Protein AF-A0A1J3G0F0-F1 (afdb_monomer_lite)

pLDDT: mean 80.65, std 17.68, range [39.56, 98.25]

Secondary structure (DSSP, 8-state):
---EEE-TTS--EEE---TTSPPP-TT--EEE--SSEEEE---TTTTTT-HHHHSSHHHHHTS--S---S-S-----EEEEEETTEEEEEETTHHHH--EEE-TTSEE-SPPPGGGGG-TT--EE-

InterPro domains:
  IPR001611 Leucine-rich repeat [PF00560] (27-45)
  IPR001611 Leucine-rich repeat [PF00560] (99-117)
  IPR032675 Leucine-rich repeat domain superfamily [G3DSA:3.80.10.10] (1-126)

Structure (mmCIF, N/CA/C/O backbone):
data_AF-A0A1J3G0F0-F1
#
_entry.id   AF-A0A1J3G0F0-F1
#
loop_
_atom_site.group_PDB
_atom_site.id
_atom_site.type_symbol
_atom_site.label_atom_id
_atom_site.label_alt_id
_atom_site.label_comp_id
_atom_site.label_asym_id
_atom_site.label_entity_id
_atom_site.label_seq_id
_atom_site.pdbx_PDB_ins_code
_atom_site.Cartn_x
_atom_site.Cartn_y
_atom_site.Cartn_z
_atom_site.occupancy
_atom_site.B_iso_or_equiv
_atom_site.auth_seq_id
_atom_site.auth_comp_id
_atom_site.auth_asym_id
_atom_site.auth_atom_id
_atom_site.pdbx_PDB_model_num
ATOM 1 N N . ASN A 1 1 ? 8.074 -8.196 9.860 1.00 73.69 1 ASN A N 1
ATOM 2 C CA . ASN A 1 1 ? 8.694 -6.871 10.121 1.00 73.69 1 ASN A CA 1
ATOM 3 C C . ASN A 1 1 ? 8.748 -5.970 8.873 1.00 73.69 1 ASN A C 1
ATOM 5 O O . ASN A 1 1 ? 9.561 -5.057 8.838 1.00 73.69 1 ASN A O 1
ATOM 9 N N . LEU A 1 2 ? 7.874 -6.164 7.875 1.00 87.25 2 LEU A N 1
ATOM 10 C CA . LEU A 1 2 ? 7.824 -5.323 6.671 1.00 87.25 2 LEU A CA 1
ATOM 11 C C . LEU A 1 2 ? 7.165 -3.968 6.985 1.00 87.25 2 LEU A C 1
ATOM 13 O O . LEU A 1 2 ? 6.128 -3.954 7.644 1.00 87.25 2 LEU A O 1
ATOM 17 N N . GLN A 1 3 ? 7.770 -2.865 6.531 1.00 87.25 3 GLN A N 1
ATOM 18 C CA . GLN A 1 3 ? 7.262 -1.495 6.733 1.00 87.25 3 GLN A CA 1
ATOM 19 C C . GLN A 1 3 ? 6.979 -0.756 5.424 1.00 87.25 3 GLN A C 1
ATOM 21 O O . GLN A 1 3 ? 6.071 0.068 5.360 1.00 87.25 3 GLN A O 1
ATOM 26 N N . ILE A 1 4 ? 7.748 -1.058 4.382 1.00 89.00 4 ILE A N 1
ATOM 27 C CA . ILE A 1 4 ? 7.672 -0.413 3.076 1.00 89.00 4 ILE A CA 1
ATOM 28 C C . ILE A 1 4 ? 7.668 -1.528 2.033 1.00 89.00 4 ILE A C 1
ATOM 30 O O . ILE A 1 4 ? 8.543 -2.395 2.065 1.00 89.00 4 ILE A O 1
ATOM 34 N N . LEU A 1 5 ? 6.696 -1.500 1.128 1.00 92.44 5 LEU A N 1
ATOM 35 C CA . LEU A 1 5 ? 6.630 -2.352 -0.050 1.00 92.44 5 LEU A CA 1
ATOM 36 C C . LEU A 1 5 ? 6.352 -1.476 -1.267 1.00 92.44 5 LEU A C 1
ATOM 38 O O . LEU A 1 5 ? 5.301 -0.846 -1.345 1.00 92.44 5 LEU A O 1
ATOM 42 N N . VAL A 1 6 ? 7.296 -1.454 -2.205 1.00 92.94 6 VAL A N 1
ATOM 43 C CA . VAL A 1 6 ? 7.172 -0.732 -3.473 1.00 92.94 6 VAL A CA 1
ATOM 44 C C . VAL A 1 6 ? 7.452 -1.714 -4.601 1.00 92.94 6 VAL A C 1
ATOM 46 O O . VAL A 1 6 ? 8.571 -2.196 -4.748 1.00 92.94 6 VAL A O 1
ATOM 49 N N . LEU A 1 7 ? 6.412 -2.018 -5.369 1.00 95.62 7 LEU A N 1
ATOM 50 C CA . LEU A 1 7 ? 6.401 -2.917 -6.522 1.00 95.62 7 LEU A CA 1
ATOM 51 C C . LEU A 1 7 ? 5.820 -2.216 -7.761 1.00 95.62 7 LEU A C 1
ATOM 53 O O . LEU A 1 7 ? 5.342 -2.878 -8.686 1.00 95.62 7 LEU A O 1
ATOM 57 N N . ARG A 1 8 ? 5.835 -0.878 -7.786 1.00 94.62 8 ARG A N 1
ATOM 58 C CA . ARG A 1 8 ? 5.320 -0.073 -8.899 1.00 94.62 8 ARG A CA 1
ATOM 59 C C . ARG A 1 8 ? 5.916 -0.520 -10.243 1.00 94.62 8 ARG A C 1
ATOM 61 O O . ARG A 1 8 ? 7.118 -0.762 -10.314 1.00 94.62 8 ARG A O 1
ATOM 68 N N . SER A 1 9 ? 5.098 -0.593 -11.295 1.00 96.06 9 SER A N 1
ATOM 69 C CA . SER A 1 9 ? 5.550 -0.815 -12.684 1.00 96.06 9 SER A CA 1
ATOM 70 C C . SER A 1 9 ? 6.335 -2.116 -12.928 1.00 96.06 9 SER A C 1
ATOM 72 O O . SER A 1 9 ? 7.346 -2.105 -13.626 1.00 96.06 9 SER A O 1
ATOM 74 N N . ASN A 1 10 ? 5.875 -3.248 -12.382 1.00 98.06 10 ASN A N 1
ATOM 75 C CA . ASN A 1 10 ? 6.536 -4.559 -12.530 1.00 98.06 10 ASN A CA 1
ATOM 76 C C . ASN A 1 10 ? 5.779 -5.557 -13.431 1.00 98.06 10 ASN A C 1
ATOM 78 O O . ASN A 1 10 ? 6.131 -6.730 -13.489 1.00 98.06 10 ASN A O 1
ATOM 82 N N . GLU A 1 11 ? 4.725 -5.117 -14.124 1.00 97.56 11 GLU A N 1
ATOM 83 C CA . GLU A 1 11 ? 3.842 -5.968 -14.942 1.00 97.56 11 GLU A CA 1
ATOM 84 C C . GLU A 1 11 ? 3.168 -7.138 -14.197 1.00 97.56 11 GLU A C 1
ATOM 86 O O . GLU A 1 11 ? 2.585 -8.023 -14.834 1.00 97.56 11 GLU A O 1
ATOM 91 N N . PHE A 1 12 ? 3.182 -7.139 -12.861 1.00 97.75 12 PHE A N 1
ATOM 92 C CA . PHE A 1 12 ? 2.552 -8.191 -12.069 1.00 97.75 12 PHE A CA 1
ATOM 93 C C . PHE A 1 12 ? 1.057 -8.266 -12.353 1.00 97.75 12 PHE A C 1
ATOM 95 O O . PHE A 1 12 ? 0.384 -7.248 -12.497 1.00 97.75 12 PHE A O 1
ATOM 102 N N . HIS A 1 13 ? 0.524 -9.478 -12.448 1.00 97.00 13 HIS A N 1
ATOM 103 C CA . HIS A 1 13 ? -0.839 -9.712 -12.903 1.00 97.00 13 HIS A CA 1
ATOM 104 C C . HIS A 1 13 ? -1.522 -10.827 -12.117 1.00 97.00 13 HIS A C 1
ATOM 106 O O . HIS A 1 13 ? -0.886 -11.599 -11.405 1.00 97.00 13 HIS A O 1
ATOM 112 N N . GLY A 1 14 ? -2.833 -10.945 -12.318 1.00 95.75 14 GLY A N 1
ATOM 113 C CA . GLY A 1 14 ? -3.675 -11.904 -11.608 1.00 95.75 14 GLY A CA 1
ATOM 114 C C . GLY A 1 14 ? -4.378 -11.284 -10.397 1.00 95.75 14 GLY A C 1
ATOM 115 O O . GLY A 1 14 ? -4.203 -10.092 -10.124 1.00 95.75 14 GLY A O 1
ATOM 116 N N . PRO A 1 15 ? -5.239 -12.061 -9.722 1.00 92.94 15 PRO A N 1
ATOM 117 C CA . PRO A 1 15 ? -5.922 -11.610 -8.523 1.00 92.94 15 PRO A CA 1
ATOM 118 C C . PRO A 1 15 ? -4.978 -11.548 -7.327 1.00 92.94 15 PRO A C 1
ATOM 120 O O . PRO A 1 15 ? -4.059 -12.357 -7.197 1.00 92.94 15 PRO A O 1
ATOM 123 N N . ILE A 1 16 ? -5.253 -10.615 -6.417 1.00 87.94 16 ILE A N 1
ATOM 124 C CA . ILE A 1 16 ? -4.640 -10.624 -5.093 1.00 87.94 16 ILE A CA 1
ATOM 125 C C . ILE A 1 16 ? -5.529 -11.463 -4.181 1.00 87.94 16 ILE A C 1
ATOM 127 O O . ILE A 1 16 ? -6.624 -11.057 -3.802 1.00 87.94 16 ILE A O 1
ATOM 131 N N . SER A 1 17 ? -5.047 -12.649 -3.836 1.00 74.50 17 SER A N 1
ATOM 132 C CA . SER A 1 17 ? -5.722 -13.567 -2.924 1.00 74.50 17 SER A CA 1
ATOM 133 C C . SER A 1 17 ? -4.772 -13.990 -1.818 1.00 74.50 17 SER A C 1
ATOM 135 O O . SER A 1 17 ? -3.597 -14.240 -2.081 1.00 74.50 17 SER A O 1
ATOM 137 N N . SER A 1 18 ? -5.297 -14.139 -0.606 1.00 64.31 18 SER A N 1
ATOM 138 C CA . SER A 1 18 ? -4.578 -14.783 0.485 1.00 64.31 18 SER A CA 1
ATOM 139 C C . SER A 1 18 ? -5.068 -16.218 0.660 1.00 64.31 18 SER A C 1
ATOM 141 O O . SER A 1 18 ? -6.210 -16.421 1.087 1.00 64.31 18 SER A O 1
ATOM 143 N N . PRO A 1 19 ? -4.258 -17.236 0.339 1.00 51.19 19 PRO A N 1
ATOM 144 C CA . PRO A 1 19 ? -4.601 -18.606 0.678 1.00 51.19 19 PRO A CA 1
ATOM 145 C C . PRO A 1 19 ? -4.541 -18.762 2.208 1.00 51.19 19 PRO A C 1
ATOM 147 O O . PRO A 1 19 ? -3.457 -18.779 2.783 1.00 51.19 19 PRO A O 1
ATOM 150 N N . GLY A 1 20 ? -5.697 -18.868 2.876 1.00 54.31 20 GLY A N 1
ATOM 151 C CA . GLY A 1 20 ? -5.775 -19.227 4.304 1.00 54.31 20 GLY A CA 1
ATOM 152 C C . GLY A 1 20 ? -6.136 -18.117 5.306 1.00 54.31 20 GLY A C 1
ATOM 153 O O . GLY A 1 20 ? -5.990 -18.346 6.503 1.00 54.31 20 GLY A O 1
ATOM 154 N N . GLY A 1 21 ? -6.629 -16.954 4.861 1.00 59.62 21 GLY A N 1
ATOM 155 C CA . GLY A 1 21 ? -7.128 -15.870 5.735 1.00 59.62 21 GLY A CA 1
ATOM 156 C C . GLY A 1 21 ? -6.427 -14.528 5.505 1.00 59.62 21 GLY A C 1
ATOM 157 O O . GLY A 1 21 ? -5.593 -14.425 4.616 1.00 59.62 21 GLY A O 1
ATOM 158 N N . SER A 1 22 ? -6.749 -13.482 6.272 1.00 59.97 22 SER A N 1
ATOM 159 C CA . SER A 1 22 ? -6.179 -12.132 6.082 1.00 59.97 22 SER A CA 1
ATOM 160 C C . SER A 1 22 ? -4.637 -12.135 6.168 1.00 59.97 22 SER A C 1
ATOM 162 O O . SER A 1 22 ? -4.071 -12.514 7.198 1.00 59.97 22 SER A O 1
ATOM 164 N N . VAL A 1 23 ? -3.933 -11.720 5.098 1.00 65.94 23 VAL A N 1
ATOM 165 C CA . VAL A 1 23 ? -2.479 -11.476 5.179 1.00 65.94 23 VAL A CA 1
ATOM 166 C C . VAL A 1 23 ? -2.264 -10.289 6.107 1.00 65.94 23 VAL A C 1
ATOM 168 O O . VAL A 1 23 ? -2.681 -9.170 5.815 1.00 65.94 23 VAL A O 1
ATOM 171 N N . SER A 1 24 ? -1.582 -10.522 7.224 1.00 76.56 24 SER A N 1
ATOM 172 C CA . SER A 1 24 ? -1.322 -9.473 8.202 1.00 76.56 24 SER A CA 1
ATOM 173 C C . SER A 1 24 ? 0.061 -8.863 8.002 1.00 76.56 24 SER A C 1
ATOM 175 O O . SER A 1 24 ? 1.088 -9.522 8.191 1.00 76.56 24 SER A O 1
ATOM 177 N N . PHE A 1 25 ? 0.092 -7.575 7.659 1.00 86.25 25 PHE A N 1
ATOM 178 C CA . PHE A 1 25 ? 1.306 -6.764 7.659 1.00 86.25 25 PHE A CA 1
ATOM 179 C C . PHE A 1 25 ? 1.227 -5.690 8.756 1.00 86.25 25 PHE A C 1
ATOM 181 O O . PHE A 1 25 ? 1.065 -4.505 8.465 1.00 86.25 25 PHE A O 1
ATOM 188 N N . PRO A 1 26 ? 1.393 -6.062 10.038 1.00 87.56 26 PRO A N 1
ATOM 189 C CA . PRO A 1 26 ? 1.074 -5.182 11.162 1.00 87.56 26 PRO A CA 1
ATOM 190 C C . PRO A 1 26 ? 1.962 -3.939 11.265 1.00 87.56 26 PRO A C 1
ATOM 192 O O . PRO A 1 26 ? 1.604 -3.002 11.966 1.00 87.56 26 PRO A O 1
ATOM 195 N N . LYS A 1 27 ? 3.117 -3.918 10.587 1.00 88.06 27 LYS A N 1
ATOM 196 C CA . LYS A 1 27 ? 4.054 -2.784 10.578 1.00 88.06 27 LYS A CA 1
ATOM 197 C C . LYS A 1 27 ? 4.092 -2.023 9.247 1.00 88.06 27 LYS A C 1
ATOM 199 O O . LYS A 1 27 ? 4.902 -1.109 9.126 1.00 88.06 27 LYS A O 1
ATOM 204 N N . LEU A 1 28 ? 3.275 -2.399 8.259 1.00 90.56 28 LEU A N 1
ATOM 205 C CA . LEU A 1 28 ? 3.302 -1.787 6.930 1.00 90.56 28 LEU A CA 1
ATOM 206 C C . LEU A 1 28 ? 2.773 -0.351 6.992 1.00 90.56 28 LEU A C 1
ATOM 208 O O . LEU A 1 28 ? 1.724 -0.093 7.575 1.00 90.56 28 LEU A O 1
ATOM 212 N N . ARG A 1 29 ? 3.535 0.573 6.407 1.00 89.94 29 ARG A N 1
ATOM 213 C CA . ARG A 1 29 ? 3.279 2.020 6.372 1.00 89.94 29 ARG A CA 1
ATOM 214 C C . ARG A 1 29 ? 3.239 2.543 4.938 1.00 89.94 29 ARG A C 1
ATOM 216 O O . ARG A 1 29 ? 2.462 3.432 4.635 1.00 89.94 29 ARG A O 1
ATOM 223 N N . ILE A 1 30 ? 4.037 1.985 4.035 1.00 91.50 30 ILE A N 1
ATOM 224 C CA . ILE A 1 30 ? 4.022 2.378 2.624 1.00 91.50 30 ILE A CA 1
ATOM 225 C C . ILE A 1 30 ? 3.757 1.133 1.797 1.00 91.50 30 ILE A C 1
ATOM 227 O O . ILE A 1 30 ? 4.534 0.179 1.848 1.00 91.50 30 ILE A O 1
ATOM 231 N N . PHE A 1 31 ? 2.658 1.151 1.053 1.00 94.00 31 PHE A N 1
ATOM 232 C CA . PHE A 1 31 ? 2.292 0.106 0.114 1.00 94.00 31 PHE A CA 1
ATOM 233 C C . PHE A 1 31 ? 2.030 0.726 -1.251 1.00 94.00 31 PHE A C 1
ATOM 235 O O . PHE A 1 31 ? 1.067 1.467 -1.422 1.00 94.00 31 PHE A O 1
ATOM 242 N N . ASP A 1 32 ? 2.894 0.425 -2.208 1.00 94.88 32 ASP A N 1
ATOM 243 C CA . ASP A 1 32 ? 2.784 0.900 -3.578 1.00 94.88 32 ASP A CA 1
ATOM 244 C C . ASP A 1 32 ? 2.911 -0.287 -4.530 1.00 94.88 32 ASP A C 1
ATOM 246 O O . ASP A 1 32 ? 3.996 -0.836 -4.729 1.00 94.88 32 ASP A O 1
ATOM 250 N N . ILE A 1 33 ? 1.784 -0.698 -5.101 1.00 96.00 33 ILE A N 1
ATOM 251 C CA . ILE A 1 33 ? 1.707 -1.725 -6.149 1.00 96.00 33 ILE A CA 1
ATOM 252 C C . ILE A 1 33 ? 1.170 -1.134 -7.453 1.00 96.00 33 ILE A C 1
ATOM 254 O O . ILE A 1 33 ? 0.634 -1.856 -8.301 1.00 96.00 33 ILE A O 1
ATOM 258 N N . SER A 1 34 ? 1.267 0.184 -7.598 1.00 96.50 34 SER A N 1
ATOM 259 C CA . SER A 1 34 ? 0.667 0.903 -8.712 1.00 96.50 34 SER A CA 1
ATOM 260 C C . SER A 1 34 ? 1.280 0.525 -10.060 1.00 96.50 34 SER A C 1
ATOM 262 O O . SER A 1 34 ? 2.362 -0.058 -10.141 1.00 96.50 34 SER A O 1
ATOM 264 N N . GLU A 1 35 ? 0.574 0.838 -11.140 1.00 97.00 35 GLU A N 1
ATOM 265 C CA . GLU A 1 35 ? 1.052 0.629 -12.513 1.00 97.00 35 GLU A CA 1
ATOM 266 C C . GLU A 1 35 ? 1.416 -0.834 -12.815 1.00 97.00 35 GLU A C 1
ATOM 268 O O . GLU A 1 35 ? 2.404 -1.146 -13.478 1.00 97.00 35 GLU A O 1
ATOM 273 N N . ASN A 1 36 ? 0.610 -1.759 -12.303 1.00 98.19 36 ASN A N 1
ATOM 274 C CA . ASN A 1 36 ? 0.715 -3.179 -12.601 1.00 98.19 36 ASN A CA 1
ATOM 275 C C . ASN A 1 36 ? -0.510 -3.637 -13.413 1.00 98.19 36 ASN A C 1
ATOM 277 O O . ASN A 1 36 ? -1.214 -2.867 -14.062 1.00 98.19 36 ASN A O 1
ATOM 281 N N . ARG A 1 37 ? -0.731 -4.944 -13.468 1.00 98.25 37 ARG A N 1
ATOM 282 C CA . ARG A 1 37 ? -1.783 -5.607 -14.241 1.00 98.25 37 ARG A CA 1
ATOM 283 C C . ARG A 1 37 ? -2.681 -6.457 -13.338 1.00 98.25 37 ARG A C 1
ATOM 285 O O . ARG A 1 37 ? -3.341 -7.372 -13.850 1.00 98.25 37 ARG A O 1
ATOM 292 N N . PHE A 1 38 ? -2.706 -6.175 -12.030 1.00 97.50 38 PHE A N 1
ATOM 293 C CA . PHE A 1 38 ? -3.544 -6.881 -11.061 1.00 97.50 38 PHE A CA 1
ATOM 294 C C . PHE A 1 38 ? -5.025 -6.719 -11.407 1.00 97.50 38 PHE A C 1
ATOM 296 O O . PHE A 1 38 ? -5.447 -5.680 -11.919 1.00 97.50 38 PHE A O 1
ATOM 303 N N . ILE A 1 39 ? -5.799 -7.775 -11.177 1.00 96.94 39 ILE A N 1
ATOM 304 C CA . ILE A 1 39 ? -7.225 -7.868 -11.523 1.00 96.94 39 ILE A CA 1
ATOM 305 C C . ILE A 1 39 ? -8.037 -8.382 -10.332 1.00 96.94 39 ILE A C 1
ATOM 307 O O . ILE A 1 39 ? -7.481 -8.775 -9.311 1.00 96.94 39 ILE A O 1
ATOM 311 N N . GLY A 1 40 ? -9.358 -8.443 -10.491 1.00 95.06 40 GLY A N 1
ATOM 312 C CA . GLY A 1 40 ? -10.258 -9.040 -9.507 1.00 95.06 40 GLY A CA 1
ATOM 313 C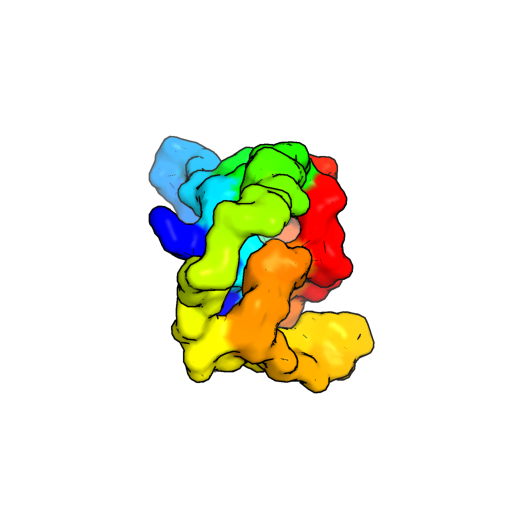 C . GLY A 1 40 ? -10.647 -8.080 -8.389 1.00 95.06 40 GLY A C 1
ATOM 314 O O . GLY A 1 40 ? -10.402 -6.877 -8.469 1.00 95.06 40 GLY A O 1
ATOM 315 N N . VAL A 1 41 ? -11.295 -8.637 -7.370 1.00 93.31 41 VAL A N 1
ATOM 316 C CA . VAL A 1 41 ? -11.832 -7.902 -6.221 1.00 93.31 41 VAL A CA 1
ATOM 317 C C . VAL A 1 41 ? -10.927 -8.154 -5.023 1.00 93.31 41 VAL A C 1
ATOM 319 O O . VAL A 1 41 ? -10.548 -9.298 -4.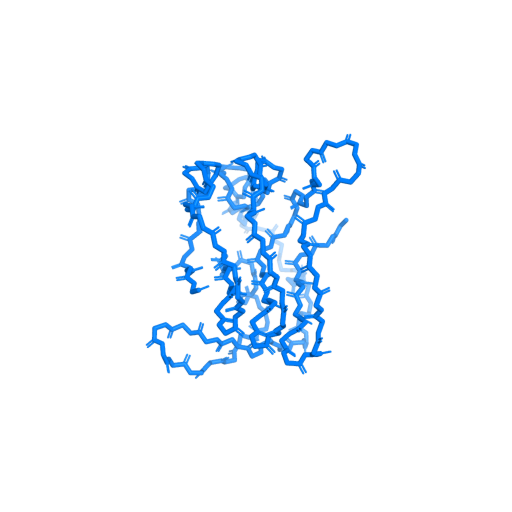764 1.00 93.31 41 VAL A O 1
ATOM 322 N N . LEU A 1 42 ? -10.572 -7.097 -4.296 1.00 90.94 42 LEU A N 1
ATOM 323 C CA . LEU A 1 42 ? -9.874 -7.248 -3.024 1.00 90.94 42 LEU A CA 1
ATOM 324 C C . LEU A 1 42 ? -10.842 -7.831 -1.976 1.00 90.94 42 LEU A C 1
ATOM 326 O O . LEU A 1 42 ? -11.977 -7.364 -1.887 1.00 90.94 42 LEU A O 1
ATOM 330 N N . PRO A 1 43 ? -10.425 -8.818 -1.162 1.00 89.44 43 PRO A N 1
ATOM 331 C CA . PRO A 1 43 ? -11.245 -9.316 -0.058 1.00 89.44 43 PRO A CA 1
ATOM 332 C C . PRO A 1 43 ? -11.706 -8.186 0.873 1.00 89.44 43 PRO A C 1
ATOM 334 O O . PRO A 1 43 ? -10.953 -7.247 1.130 1.00 89.44 43 PRO A O 1
ATOM 337 N N . SER A 1 44 ? -12.920 -8.276 1.424 1.00 90.44 44 SER A N 1
ATOM 338 C CA . SER A 1 44 ? -13.479 -7.222 2.288 1.00 90.44 44 SER A CA 1
ATOM 339 C C . SER A 1 44 ? -12.633 -6.953 3.544 1.00 90.44 44 SER A C 1
ATOM 341 O O . SER A 1 44 ? -12.580 -5.818 4.026 1.00 90.44 44 SER A O 1
ATOM 343 N N . ASP A 1 45 ? -11.907 -7.961 4.028 1.00 88.44 45 ASP A N 1
ATOM 344 C CA . ASP A 1 45 ? -11.024 -7.945 5.199 1.00 88.44 45 ASP A CA 1
ATOM 345 C C . ASP A 1 45 ? -9.531 -7.751 4.861 1.00 88.44 45 ASP A C 1
ATOM 347 O O . ASP A 1 45 ? -8.668 -7.908 5.732 1.00 88.44 45 ASP A O 1
ATOM 351 N N . TYR A 1 46 ? -9.204 -7.393 3.614 1.00 90.00 46 TYR A N 1
ATOM 352 C CA . TYR A 1 46 ? -7.824 -7.315 3.120 1.00 90.00 46 TYR A CA 1
ATOM 353 C C . TYR A 1 46 ? -6.907 -6.413 3.968 1.00 90.00 46 TYR A C 1
ATOM 355 O O . TYR A 1 46 ? -5.733 -6.728 4.171 1.00 90.00 46 TYR A O 1
ATOM 363 N N . PHE A 1 47 ? -7.441 -5.316 4.512 1.00 90.06 47 PHE A N 1
ATOM 364 C CA . PHE A 1 47 ? -6.679 -4.356 5.317 1.00 90.06 47 PHE A CA 1
ATOM 365 C C . PHE A 1 47 ? -6.766 -4.599 6.832 1.00 90.06 47 PHE A C 1
ATOM 367 O O . PHE A 1 47 ? -6.151 -3.869 7.609 1.00 90.06 47 PHE A O 1
ATOM 374 N N . ALA A 1 48 ? -7.485 -5.631 7.288 1.00 88.62 48 ALA A N 1
ATOM 375 C CA . ALA A 1 48 ? -7.740 -5.850 8.715 1.00 88.62 48 ALA A CA 1
ATOM 376 C C . ALA A 1 48 ? -6.454 -6.023 9.551 1.00 88.62 48 ALA A C 1
ATOM 378 O O . ALA A 1 48 ? -6.403 -5.610 10.709 1.00 88.62 48 ALA A O 1
ATOM 379 N N . GLY A 1 49 ? -5.394 -6.590 8.963 1.00 86.94 49 GLY A N 1
ATOM 380 C CA . GLY A 1 49 ? -4.112 -6.830 9.635 1.00 86.94 49 GLY A CA 1
ATOM 381 C C . GLY A 1 49 ? -3.113 -5.663 9.633 1.00 86.94 49 GLY A C 1
ATOM 382 O O . GLY A 1 49 ? -1.972 -5.845 10.056 1.00 86.94 49 GLY A O 1
ATOM 383 N N . TRP A 1 50 ? -3.477 -4.475 9.142 1.00 89.69 50 TRP A N 1
ATOM 384 C CA . TRP A 1 50 ? -2.530 -3.375 8.894 1.00 89.69 50 TRP A CA 1
ATOM 385 C C . TRP A 1 50 ? -2.370 -2.447 10.109 1.00 89.69 50 TRP A C 1
ATOM 387 O O . TRP A 1 50 ? -2.608 -1.243 10.050 1.00 89.69 50 TRP A O 1
ATOM 397 N N . GLY A 1 51 ? -1.937 -3.023 11.234 1.00 88.25 51 GLY A N 1
ATOM 398 C CA . GLY A 1 51 ? -1.926 -2.379 12.557 1.00 88.25 51 GLY A CA 1
ATOM 399 C C . GLY A 1 51 ? -1.286 -0.984 12.629 1.00 88.25 51 GLY A C 1
ATOM 400 O O . GLY A 1 51 ? -1.870 -0.087 13.234 1.00 88.25 51 GLY A O 1
ATOM 401 N N . ALA A 1 52 ? -0.138 -0.764 11.982 1.00 86.81 52 ALA A N 1
ATOM 402 C CA . ALA A 1 52 ? 0.552 0.533 11.958 1.00 86.81 52 ALA A CA 1
ATOM 403 C C . ALA A 1 52 ? -0.247 1.656 11.266 1.00 86.81 52 ALA A C 1
ATOM 405 O O . ALA A 1 52 ? 0.060 2.831 11.461 1.00 86.81 52 ALA A O 1
ATOM 406 N N . MET A 1 53 ? -1.270 1.309 10.479 1.00 89.12 53 MET A N 1
ATOM 407 C CA . MET A 1 53 ? -2.198 2.262 9.870 1.00 89.12 53 MET A CA 1
ATOM 408 C C . MET A 1 53 ? -3.542 2.359 10.617 1.00 89.12 53 MET A C 1
ATOM 410 O O . MET A 1 53 ? -4.302 3.287 10.349 1.00 89.12 53 MET A O 1
ATOM 414 N N . SER A 1 54 ? -3.856 1.435 11.539 1.00 85.88 54 SER A N 1
ATOM 415 C CA . SER A 1 54 ? -5.212 1.281 12.092 1.00 85.88 54 SER A CA 1
ATOM 416 C C . SER A 1 54 ? -5.548 2.125 13.332 1.00 85.88 54 SER A C 1
ATOM 418 O O . SER A 1 54 ? -6.642 2.675 13.361 1.00 85.88 54 SER A O 1
ATOM 420 N N . SER A 1 55 ? -4.698 2.236 14.369 1.00 70.12 55 SER A N 1
ATOM 421 C CA . SER A 1 55 ? -4.758 3.278 15.441 1.00 70.12 55 SER A CA 1
ATOM 422 C C . SER A 1 55 ? -3.893 2.983 16.693 1.00 70.12 55 SER A C 1
ATOM 424 O O . SER A 1 55 ? -3.572 1.841 17.016 1.00 70.12 55 SER A O 1
ATOM 426 N N . PHE A 1 56 ? -3.545 4.082 17.386 1.00 50.44 56 PHE A N 1
ATOM 427 C CA . PHE A 1 56 ? -2.923 4.348 18.709 1.00 50.44 56 PHE A CA 1
ATOM 428 C C . PHE A 1 56 ? -1.634 3.640 19.168 1.00 50.44 56 PHE A C 1
ATOM 430 O O . PHE A 1 56 ? -0.934 4.208 20.005 1.00 50.44 56 PHE A O 1
ATOM 437 N N . LEU A 1 57 ? -1.229 2.478 18.652 1.00 49.38 57 LEU A N 1
ATOM 438 C CA . LEU A 1 57 ? 0.046 1.877 19.106 1.00 49.38 57 LEU A CA 1
ATOM 439 C C . LEU A 1 57 ? 1.276 2.713 18.710 1.00 49.38 57 LEU A C 1
ATOM 441 O O . LEU A 1 57 ? 2.252 2.761 19.453 1.00 49.38 57 LEU A O 1
ATOM 445 N N . ASP A 1 58 ? 1.187 3.464 17.611 1.00 50.94 58 ASP A N 1
ATOM 446 C CA . ASP A 1 58 ? 2.221 4.427 17.217 1.00 50.94 58 ASP A CA 1
ATOM 447 C C . ASP A 1 58 ? 2.263 5.660 18.143 1.00 50.94 58 ASP A C 1
ATOM 449 O O . ASP A 1 58 ? 3.269 6.357 18.154 1.00 50.94 58 ASP A O 1
ATOM 453 N N . ILE A 1 59 ? 1.221 5.960 18.941 1.00 45.88 59 ILE A N 1
ATOM 454 C CA . ILE A 1 59 ? 1.285 7.078 19.905 1.00 45.88 59 ILE A CA 1
ATOM 455 C C . ILE A 1 59 ? 2.169 6.729 21.106 1.00 45.88 59 ILE A C 1
ATOM 457 O O . ILE A 1 59 ? 2.85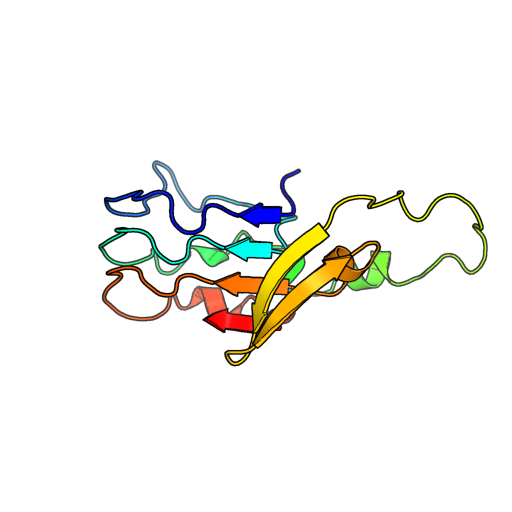2 7.605 21.633 1.00 45.88 59 ILE A O 1
ATOM 461 N N . VAL A 1 60 ? 2.245 5.451 21.480 1.00 44.59 60 VAL A N 1
ATOM 462 C CA . VAL A 1 60 ? 3.205 4.989 22.496 1.00 44.59 60 VAL A CA 1
ATOM 463 C C . VAL A 1 60 ? 4.645 5.098 21.970 1.00 44.59 60 VAL A C 1
ATOM 465 O O . VAL A 1 60 ? 5.537 5.441 22.737 1.00 44.59 60 VAL A O 1
ATOM 468 N N . ASP A 1 61 ? 4.851 4.942 20.658 1.00 48.69 61 ASP A N 1
ATOM 469 C CA . ASP A 1 61 ? 6.135 5.190 19.973 1.00 48.69 61 ASP A CA 1
ATOM 470 C C . ASP A 1 61 ? 6.380 6.694 19.669 1.00 48.69 61 ASP A C 1
ATOM 472 O O . ASP A 1 61 ? 7.493 7.111 19.355 1.00 48.69 61 ASP A O 1
ATOM 476 N N . ARG A 1 62 ? 5.342 7.545 19.785 1.00 46.44 62 ARG A N 1
ATOM 477 C CA . ARG A 1 62 ? 5.403 9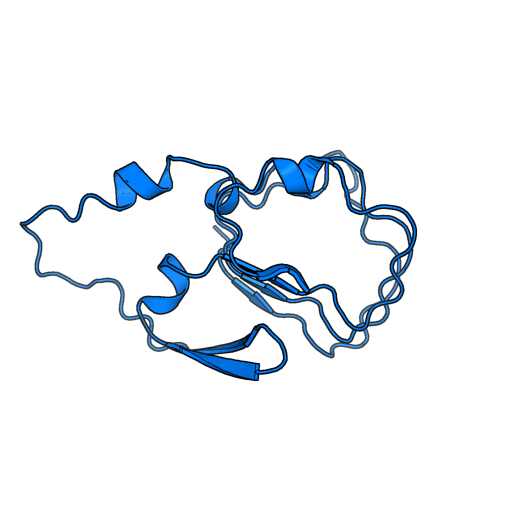.020 19.657 1.00 46.44 62 ARG A CA 1
ATOM 478 C C . ARG A 1 62 ? 5.624 9.745 20.982 1.00 46.44 62 ARG A C 1
ATOM 480 O O . ARG A 1 62 ? 5.617 10.976 20.977 1.00 46.44 62 ARG A O 1
ATOM 487 N N . MET A 1 63 ? 5.826 9.055 22.101 1.00 43.03 63 MET A N 1
ATOM 488 C CA . MET A 1 63 ? 6.585 9.669 23.185 1.00 43.03 63 MET A CA 1
ATOM 489 C C . MET A 1 63 ? 8.054 9.532 22.794 1.00 43.03 63 MET A C 1
ATOM 491 O O . MET A 1 63 ? 8.633 8.480 23.061 1.00 43.03 63 MET A O 1
ATOM 495 N N . PRO A 1 64 ? 8.702 10.554 22.191 1.00 42.62 64 PRO A N 1
ATOM 496 C CA . PRO A 1 64 ? 10.138 10.606 22.321 1.00 42.62 64 PRO A CA 1
ATOM 497 C C . PRO A 1 64 ? 10.355 10.628 23.827 1.00 42.62 64 PRO A C 1
ATOM 499 O O . PRO A 1 64 ? 9.895 11.546 24.520 1.00 42.62 64 PRO A O 1
ATOM 502 N N . SER A 1 65 ? 11.018 9.606 24.359 1.00 40.72 65 SER A N 1
ATOM 503 C CA . SER A 1 65 ? 11.770 9.814 25.578 1.00 40.72 65 SER A CA 1
ATOM 504 C C . SER A 1 65 ? 12.491 11.144 25.359 1.00 40.72 65 SER A C 1
ATOM 506 O O . SER A 1 65 ? 13.284 11.309 24.432 1.00 40.72 65 SER A O 1
ATOM 508 N N . ARG A 1 66 ? 12.170 12.159 26.168 1.00 42.78 66 ARG A N 1
ATOM 509 C CA . ARG A 1 66 ? 12.843 13.474 26.159 1.00 42.78 66 ARG A CA 1
ATOM 510 C C . ARG A 1 66 ? 14.334 13.366 26.541 1.00 42.78 66 ARG A C 1
ATOM 512 O O . ARG A 1 66 ? 14.969 14.352 26.884 1.00 42.78 66 ARG A O 1
ATOM 519 N N . PHE A 1 67 ? 14.865 12.155 26.486 1.00 43.16 67 PHE A N 1
ATOM 520 C CA . PHE A 1 67 ? 16.172 11.668 26.825 1.00 43.16 67 PHE A CA 1
ATOM 521 C C . PHE A 1 67 ? 16.391 10.452 25.934 1.00 43.16 67 PHE A C 1
ATOM 523 O O . PHE A 1 67 ? 16.023 9.349 26.307 1.00 43.16 67 PHE A O 1
ATOM 530 N N . GLU A 1 68 ? 16.894 10.672 24.727 1.00 39.56 68 GLU A N 1
ATOM 531 C CA . GLU A 1 68 ? 17.926 9.828 24.125 1.00 39.56 68 GLU A CA 1
ATOM 532 C C . GLU A 1 68 ? 18.318 10.449 22.788 1.00 39.56 68 GLU A C 1
ATOM 534 O O . GLU A 1 68 ? 17.802 10.145 21.717 1.00 39.56 68 GLU A O 1
ATOM 539 N N . GLY A 1 69 ? 19.283 11.366 22.862 1.00 43.19 69 GLY A N 1
ATOM 540 C CA . GLY A 1 69 ? 20.179 11.567 21.739 1.00 43.19 69 GLY A CA 1
ATOM 541 C C . GLY A 1 69 ? 20.945 10.268 21.530 1.00 43.19 69 GLY A C 1
ATOM 542 O O . GLY A 1 69 ? 21.945 10.046 22.202 1.00 43.19 69 GLY A O 1
ATOM 543 N N . ARG A 1 70 ? 20.433 9.390 20.665 1.00 43.06 70 ARG A N 1
ATOM 544 C CA . ARG A 1 70 ? 21.126 8.229 20.096 1.00 43.06 70 ARG A CA 1
ATOM 545 C C . ARG A 1 70 ? 20.275 7.672 18.958 1.00 43.06 70 ARG A C 1
ATOM 547 O O . ARG A 1 70 ? 19.214 7.118 19.193 1.00 43.06 70 ARG A O 1
ATOM 554 N N . ASP A 1 71 ? 20.762 7.883 17.735 1.00 47.53 71 ASP A N 1
ATOM 555 C CA . ASP A 1 71 ? 20.337 7.223 16.497 1.00 47.53 71 ASP A CA 1
ATOM 556 C C . ASP A 1 71 ? 18.821 6.999 16.357 1.00 47.53 71 ASP A C 1
ATOM 558 O O . ASP A 1 71 ? 18.321 5.878 16.445 1.00 47.53 71 ASP A O 1
ATOM 562 N N . SER A 1 72 ? 18.077 8.056 16.008 1.00 53.34 72 SER A N 1
ATOM 563 C CA . SER A 1 72 ? 16.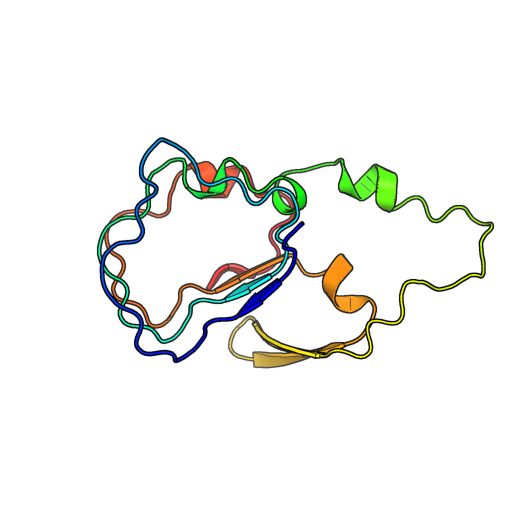876 7.860 15.191 1.00 53.34 72 SER A CA 1
ATOM 564 C C . SER A 1 72 ? 17.349 7.138 13.931 1.00 53.34 72 SER A C 1
ATOM 566 O O . SER A 1 72 ? 17.982 7.779 13.091 1.00 53.34 72 SER A O 1
ATOM 568 N N . GLY A 1 73 ? 17.172 5.811 13.890 1.00 51.56 73 GLY A N 1
ATOM 569 C CA . GLY A 1 73 ? 17.873 4.904 12.983 1.00 51.56 73 GLY A CA 1
ATOM 570 C C . GLY A 1 73 ? 18.099 5.540 11.623 1.00 51.56 73 GLY A C 1
ATOM 571 O O . GLY A 1 73 ? 17.142 6.000 11.006 1.00 51.56 73 GLY A O 1
ATOM 572 N N . ASN A 1 74 ? 19.368 5.643 11.223 1.00 49.97 74 ASN A N 1
ATOM 573 C CA . ASN A 1 74 ? 19.813 6.312 10.005 1.00 49.97 74 ASN A CA 1
ATOM 574 C C . ASN A 1 74 ? 19.096 5.732 8.773 1.00 49.97 74 ASN A C 1
ATOM 576 O O . ASN A 1 74 ? 19.634 4.870 8.077 1.00 49.97 74 ASN A O 1
ATOM 580 N N . TYR A 1 75 ? 17.882 6.203 8.485 1.00 54.28 75 TYR A N 1
ATOM 581 C CA . TYR A 1 75 ? 17.168 5.948 7.246 1.00 54.28 75 TYR A CA 1
ATOM 582 C C . TYR A 1 75 ? 17.894 6.741 6.157 1.00 54.28 75 TYR A C 1
ATOM 584 O O . TYR A 1 75 ? 17.493 7.829 5.763 1.00 54.28 75 TYR A O 1
ATOM 592 N N . ARG A 1 76 ? 19.017 6.193 5.687 1.00 61.50 76 ARG A N 1
ATOM 593 C CA . ARG A 1 76 ? 19.754 6.689 4.515 1.00 61.50 76 ARG A CA 1
ATOM 594 C C . ARG A 1 76 ? 19.037 6.387 3.198 1.00 61.50 76 ARG A C 1
ATOM 596 O O . ARG A 1 76 ? 19.545 6.728 2.138 1.00 61.50 76 ARG A O 1
ATOM 603 N N . ASN A 1 77 ? 17.882 5.737 3.274 1.00 68.31 77 ASN A N 1
ATOM 604 C CA . ASN A 1 77 ? 17.095 5.339 2.125 1.00 68.31 77 ASN A CA 1
ATOM 605 C C . ASN A 1 77 ? 16.065 6.418 1.813 1.00 68.31 77 ASN A C 1
ATOM 607 O O . ASN A 1 77 ? 15.582 7.111 2.712 1.00 68.31 77 ASN A O 1
ATOM 611 N N . SER A 1 78 ? 15.718 6.517 0.540 1.00 81.44 78 SER A N 1
ATOM 612 C CA . SER A 1 78 ? 14.612 7.324 0.065 1.00 81.44 78 SER A CA 1
ATOM 613 C C . SER A 1 78 ? 13.539 6.440 -0.567 1.00 81.44 78 SER A C 1
ATOM 615 O O . SER A 1 78 ? 13.824 5.333 -1.032 1.00 81.44 78 SER A O 1
ATOM 617 N N . VAL A 1 79 ? 12.289 6.901 -0.550 1.00 83.56 79 VAL A N 1
ATOM 618 C CA . VAL A 1 79 ? 11.195 6.270 -1.299 1.00 83.56 79 VAL A CA 1
ATOM 619 C C . VAL A 1 79 ? 10.496 7.340 -2.110 1.00 83.56 79 VAL A C 1
ATOM 621 O O . VAL A 1 79 ? 9.992 8.321 -1.561 1.00 83.56 79 VAL A O 1
ATOM 624 N N . SER A 1 80 ? 10.447 7.135 -3.422 1.00 86.31 80 SER A N 1
ATOM 625 C CA . SER A 1 80 ? 9.622 7.946 -4.306 1.00 86.31 80 SER A CA 1
ATOM 626 C C . SER A 1 80 ? 8.165 7.520 -4.191 1.00 86.31 80 SER A C 1
ATOM 628 O O . SER A 1 80 ? 7.845 6.338 -4.294 1.00 86.31 80 SER A O 1
ATOM 630 N N . MET A 1 81 ? 7.271 8.487 -4.034 1.00 85.12 81 MET A N 1
ATOM 631 C CA . MET A 1 81 ? 5.835 8.245 -3.986 1.00 85.12 81 MET A CA 1
ATOM 632 C C . MET A 1 81 ? 5.066 9.330 -4.738 1.00 85.12 81 MET A C 1
ATOM 634 O O . MET A 1 81 ? 5.595 10.410 -5.009 1.00 85.12 81 MET A O 1
ATOM 638 N N . THR A 1 82 ? 3.802 9.049 -5.042 1.00 81.56 82 THR A N 1
ATOM 639 C CA . THR A 1 82 ? 2.876 10.030 -5.606 1.00 81.56 82 THR A CA 1
ATOM 640 C C . THR A 1 82 ? 1.791 10.330 -4.581 1.00 81.56 82 THR A C 1
ATOM 642 O O . THR A 1 82 ? 1.127 9.422 -4.091 1.00 81.56 82 THR A O 1
ATOM 645 N N . ALA A 1 83 ? 1.581 11.600 -4.251 1.00 78.69 83 ALA A N 1
ATOM 646 C CA . ALA A 1 83 ? 0.444 12.025 -3.441 1.00 78.69 83 ALA A CA 1
ATOM 647 C C . ALA A 1 83 ? -0.240 13.206 -4.116 1.00 78.69 83 ALA A C 1
ATOM 649 O O . ALA A 1 83 ? 0.421 14.173 -4.491 1.00 78.69 83 ALA A O 1
ATOM 650 N N . LYS A 1 84 ? -1.567 13.133 -4.277 1.00 77.12 84 LYS A N 1
ATOM 651 C CA . LYS A 1 84 ? -2.362 14.187 -4.934 1.00 77.12 84 LYS A CA 1
ATOM 652 C C . LYS A 1 84 ? -1.814 14.582 -6.319 1.00 77.12 84 LYS A C 1
ATOM 654 O O . LYS A 1 84 ? -1.757 15.758 -6.658 1.00 77.12 84 LYS A O 1
ATOM 659 N N . GLY A 1 85 ? -1.348 13.599 -7.093 1.00 76.88 85 GLY A N 1
ATOM 660 C CA . GLY A 1 85 ? -0.748 13.813 -8.417 1.00 76.88 85 GLY A CA 1
ATOM 661 C C . GLY A 1 85 ? 0.672 14.397 -8.408 1.00 76.88 85 GLY A C 1
ATOM 662 O O . GLY A 1 85 ? 1.270 14.551 -9.470 1.00 76.88 85 GLY A O 1
ATOM 663 N N . MET A 1 86 ? 1.244 14.691 -7.238 1.00 82.12 86 MET A N 1
ATOM 664 C CA . MET A 1 86 ? 2.616 15.176 -7.111 1.00 82.12 86 MET A CA 1
ATOM 665 C C . MET A 1 86 ? 3.569 14.033 -6.782 1.00 82.12 86 MET A C 1
ATOM 667 O O . MET A 1 86 ? 3.376 13.318 -5.797 1.00 82.12 86 MET A O 1
ATOM 671 N N . LYS A 1 87 ? 4.635 13.906 -7.575 1.00 85.56 87 LYS A N 1
ATOM 672 C CA . LYS A 1 87 ? 5.772 13.046 -7.242 1.00 85.56 87 LYS A CA 1
ATOM 673 C C . LYS A 1 87 ? 6.591 13.706 -6.136 1.00 85.56 87 LYS A C 1
ATOM 675 O O . LYS A 1 87 ? 6.940 14.879 -6.243 1.00 85.56 87 LYS A O 1
ATOM 680 N N . MET A 1 88 ? 6.900 12.951 -5.092 1.00 85.81 88 MET A N 1
ATOM 681 C CA . MET A 1 88 ? 7.737 13.390 -3.979 1.00 85.81 88 MET A CA 1
ATOM 682 C C . MET A 1 88 ? 8.676 12.272 -3.538 1.00 85.81 88 MET A C 1
ATOM 684 O O . MET A 1 88 ? 8.431 11.095 -3.799 1.00 85.81 88 MET A O 1
ATOM 688 N N . GLU A 1 89 ? 9.743 12.652 -2.851 1.00 87.38 89 GLU A N 1
ATOM 689 C CA . GLU A 1 89 ? 10.710 11.732 -2.273 1.00 87.38 89 GLU A CA 1
ATOM 690 C C . GLU A 1 89 ? 10.667 11.863 -0.751 1.00 87.38 89 GLU A C 1
ATOM 692 O O . GLU A 1 89 ? 10.912 12.933 -0.193 1.00 87.38 89 GLU A O 1
ATOM 697 N N . LEU A 1 90 ? 10.318 10.771 -0.075 1.00 84.00 90 LEU A N 1
ATOM 698 C CA . LEU A 1 90 ? 10.426 10.677 1.372 1.00 84.00 90 LEU A CA 1
ATOM 699 C C . LEU A 1 90 ? 11.845 10.254 1.726 1.00 84.00 90 LEU A C 1
ATOM 701 O O . LEU A 1 90 ? 12.352 9.277 1.181 1.00 84.00 90 LEU A O 1
ATOM 705 N N . VAL A 1 91 ? 12.462 10.973 2.658 1.00 81.19 91 VAL A N 1
ATOM 706 C CA . VAL A 1 91 ? 13.830 10.729 3.124 1.00 81.19 91 VAL A CA 1
ATOM 707 C C . VAL A 1 91 ? 13.858 10.626 4.645 1.00 81.19 91 VAL A C 1
ATOM 709 O O . VAL A 1 91 ? 13.063 11.270 5.340 1.00 81.19 91 VAL A O 1
ATOM 712 N N . GLY A 1 92 ? 14.794 9.844 5.183 1.00 76.69 92 GLY A N 1
ATOM 713 C CA . GLY A 1 92 ? 15.051 9.829 6.620 1.00 76.69 92 GLY A CA 1
ATOM 714 C C . GLY A 1 92 ? 13.849 9.376 7.447 1.00 76.69 92 GLY A C 1
ATOM 715 O O . GLY A 1 92 ? 13.189 8.382 7.154 1.00 76.69 92 GLY A O 1
ATOM 716 N N . SER A 1 93 ? 13.546 10.130 8.501 1.00 71.31 93 SER A N 1
ATOM 717 C CA . SER A 1 93 ? 12.426 9.849 9.404 1.00 71.31 93 SER A CA 1
ATOM 718 C C . SER A 1 93 ? 11.044 10.057 8.773 1.00 71.31 93 SER A C 1
ATOM 720 O O . SER A 1 93 ? 10.046 9.729 9.407 1.00 71.31 93 SER A O 1
ATOM 722 N N . GLY A 1 94 ? 10.941 10.533 7.525 1.00 70.75 94 GLY A N 1
ATOM 723 C CA . GLY A 1 94 ? 9.655 10.706 6.842 1.00 70.75 94 GLY A CA 1
ATOM 724 C C . GLY A 1 94 ? 8.809 9.425 6.798 1.00 70.75 94 GLY A C 1
ATOM 725 O O . GLY A 1 94 ? 7.588 9.487 6.940 1.00 70.75 94 GLY A O 1
ATOM 726 N N . PHE A 1 95 ? 9.435 8.248 6.706 1.00 71.81 95 PHE A N 1
ATOM 727 C CA . PHE A 1 95 ? 8.725 6.961 6.645 1.00 71.81 95 PHE A CA 1
ATOM 728 C C . PHE A 1 95 ? 7.945 6.604 7.915 1.00 71.81 95 PHE A C 1
ATOM 730 O O . PHE A 1 95 ? 7.031 5.783 7.860 1.00 71.81 95 PHE A O 1
ATOM 737 N N . THR A 1 96 ? 8.284 7.193 9.067 1.00 71.44 96 THR A N 1
ATOM 738 C CA . THR A 1 96 ? 7.529 6.955 10.309 1.00 71.44 96 THR A CA 1
ATOM 739 C C . THR A 1 96 ? 6.225 7.754 10.327 1.00 71.44 96 THR A C 1
ATOM 741 O O . THR A 1 96 ? 5.242 7.348 10.956 1.00 71.44 96 THR A O 1
ATOM 744 N N . ILE A 1 97 ? 6.181 8.861 9.584 1.00 77.19 97 ILE A N 1
ATOM 745 C CA . ILE A 1 97 ? 5.046 9.778 9.534 1.00 77.19 97 ILE A CA 1
ATOM 746 C C . ILE A 1 97 ? 4.045 9.333 8.473 1.00 77.19 97 ILE A C 1
ATOM 748 O O . ILE A 1 97 ? 2.859 9.251 8.790 1.00 77.19 97 ILE A O 1
ATOM 752 N N . TYR A 1 98 ? 4.510 9.026 7.260 1.00 84.31 98 TYR A N 1
ATOM 753 C CA . TYR A 1 98 ? 3.640 8.742 6.120 1.00 84.31 98 TYR A CA 1
ATOM 754 C C . TYR A 1 98 ? 3.060 7.325 6.158 1.00 84.31 98 TYR A C 1
ATOM 756 O O . TYR A 1 98 ? 3.793 6.347 6.288 1.00 84.31 98 TYR A O 1
ATOM 764 N N . LYS A 1 99 ? 1.730 7.234 6.022 1.00 90.38 99 LYS A N 1
ATOM 765 C CA . LYS A 1 99 ? 0.990 5.983 5.826 1.00 90.38 99 LYS A CA 1
ATOM 766 C C . LYS A 1 99 ? 0.223 6.069 4.519 1.00 90.38 99 LYS A C 1
ATOM 768 O O . LYS A 1 99 ? -0.667 6.914 4.398 1.00 90.38 99 LYS A O 1
ATOM 773 N N . THR A 1 100 ? 0.609 5.275 3.530 1.00 92.75 100 THR A N 1
ATOM 774 C CA . THR A 1 100 ? 0.161 5.460 2.147 1.00 92.75 100 THR A CA 1
ATOM 775 C C . THR A 1 100 ? -0.138 4.131 1.474 1.00 92.75 100 THR A C 1
ATOM 777 O O . THR A 1 100 ? 0.607 3.160 1.634 1.00 92.75 100 THR A O 1
ATOM 780 N N . ILE A 1 101 ? -1.208 4.124 0.686 1.00 94.56 101 ILE A N 1
ATOM 781 C CA . ILE A 1 101 ? -1.620 3.017 -0.172 1.00 94.56 101 ILE A CA 1
ATOM 782 C C . ILE A 1 101 ? -1.760 3.570 -1.589 1.00 94.56 101 ILE A C 1
ATOM 784 O O . ILE A 1 101 ? -2.504 4.522 -1.806 1.00 94.56 101 ILE A O 1
ATOM 788 N N . ASP A 1 102 ? -1.039 2.979 -2.534 1.00 95.00 102 ASP A N 1
ATOM 789 C CA . ASP A 1 102 ? -1.156 3.272 -3.960 1.00 95.00 102 ASP A CA 1
ATOM 790 C C . ASP A 1 102 ? -1.381 1.963 -4.727 1.00 95.00 102 ASP A C 1
ATOM 792 O O . ASP A 1 102 ? -0.486 1.121 -4.863 1.00 95.00 102 ASP A O 1
ATOM 796 N N . VAL A 1 103 ? -2.618 1.776 -5.178 1.00 95.38 103 VAL A N 1
ATOM 797 C CA . VAL A 1 103 ? -3.066 0.648 -6.007 1.00 95.38 103 VAL A CA 1
ATOM 798 C C . VAL A 1 103 ? -3.462 1.099 -7.414 1.00 95.38 103 VAL A C 1
ATOM 800 O O . VAL A 1 103 ? -3.921 0.278 -8.215 1.00 95.38 103 VAL A O 1
ATOM 803 N N . SER A 1 104 ? -3.256 2.380 -7.731 1.00 95.44 104 SER A N 1
ATOM 804 C CA . SER A 1 104 ? -3.625 3.005 -9.000 1.00 95.44 104 SER A CA 1
ATOM 805 C C . SER A 1 104 ? -2.959 2.343 -10.212 1.00 95.44 104 SER A C 1
ATOM 807 O O . SER A 1 104 ? -1.964 1.628 -10.105 1.00 95.44 104 SER A O 1
ATOM 809 N N . GLY A 1 105 ? -3.525 2.529 -11.406 1.00 95.88 105 GLY A N 1
ATOM 810 C CA . GLY A 1 105 ? -2.960 1.944 -12.630 1.00 95.88 105 GLY A CA 1
ATOM 811 C C . GLY A 1 105 ? -3.026 0.411 -12.690 1.00 95.88 105 GLY A C 1
ATOM 812 O O . GLY A 1 105 ? -2.285 -0.192 -13.455 1.00 95.88 105 GLY A O 1
ATOM 813 N N . ASN A 1 106 ? -3.899 -0.216 -11.896 1.00 98.06 106 ASN A N 1
ATOM 814 C CA . ASN A 1 106 ? -4.262 -1.633 -11.990 1.00 98.06 106 ASN A CA 1
ATOM 815 C C . ASN A 1 106 ? -5.664 -1.806 -12.602 1.00 98.06 106 ASN A C 1
ATOM 817 O O . ASN A 1 106 ? -6.317 -0.841 -12.993 1.00 98.06 106 ASN A O 1
ATOM 821 N N . ARG A 1 107 ? -6.146 -3.050 -12.689 1.00 97.75 107 ARG A N 1
ATOM 822 C CA . ARG A 1 107 ? -7.474 -3.419 -13.211 1.00 97.75 107 ARG A CA 1
ATOM 823 C C . ARG A 1 107 ? -8.344 -4.087 -12.139 1.00 97.75 107 ARG A C 1
ATOM 825 O O . ARG A 1 107 ? -9.071 -5.041 -12.432 1.00 97.75 107 ARG A O 1
ATOM 832 N N . PHE A 1 108 ? -8.230 -3.613 -10.898 1.00 96.50 108 PHE A N 1
ATOM 833 C CA . PHE A 1 108 ? -9.119 -4.018 -9.811 1.00 96.50 108 PHE A CA 1
ATOM 834 C C . PHE A 1 108 ? -10.571 -3.647 -10.126 1.00 96.50 108 PHE A C 1
ATOM 836 O O . PHE A 1 108 ? -10.841 -2.700 -10.865 1.00 96.50 108 PHE A O 1
ATOM 843 N N . GLN A 1 109 ? -11.497 -4.431 -9.590 1.00 95.69 109 GLN A N 1
ATOM 844 C CA . GLN A 1 109 ? -12.936 -4.292 -9.795 1.00 95.69 109 GLN A CA 1
ATOM 845 C C . GLN A 1 109 ? -13.665 -4.418 -8.456 1.00 95.69 109 GLN A C 1
ATOM 847 O O . GLN A 1 109 ? -13.087 -4.876 -7.470 1.00 95.69 109 GLN A O 1
ATOM 852 N N . GLY A 1 110 ? -14.953 -4.075 -8.454 1.00 95.12 110 GLY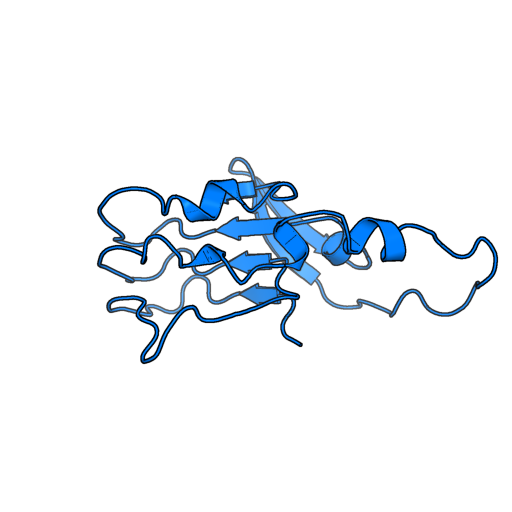 A N 1
ATOM 853 C CA . GLY A 1 110 ? -15.793 -4.110 -7.259 1.00 95.12 110 GLY A CA 1
ATOM 854 C C . GLY A 1 110 ? -15.567 -2.910 -6.343 1.00 95.12 110 GLY A C 1
ATOM 855 O O . GLY A 1 110 ? -14.981 -1.904 -6.744 1.00 95.12 110 GLY A O 1
ATOM 856 N N . ASP A 1 111 ? -16.068 -3.034 -5.119 1.00 95.50 111 ASP A N 1
ATOM 857 C CA . ASP A 1 111 ? -16.014 -1.971 -4.122 1.00 95.50 111 ASP A CA 1
ATOM 858 C C . ASP A 1 111 ? -14.669 -1.938 -3.389 1.00 95.50 111 ASP A C 1
ATOM 860 O O . ASP A 1 111 ? -13.934 -2.928 -3.311 1.00 95.50 111 ASP A O 1
ATOM 864 N N . ILE A 1 112 ? -14.356 -0.782 -2.803 1.00 94.25 112 ILE A N 1
ATOM 865 C CA . ILE A 1 112 ? -13.231 -0.659 -1.876 1.00 94.25 112 ILE A CA 1
ATOM 866 C C . ILE A 1 112 ? -13.533 -1.536 -0.644 1.00 94.25 112 ILE A C 1
ATOM 868 O O . ILE A 1 112 ? -14.615 -1.391 -0.070 1.00 94.25 112 ILE A O 1
ATOM 872 N N . PRO A 1 113 ? -12.606 -2.408 -0.195 1.00 92.31 113 PRO A N 1
ATOM 873 C CA . PRO A 1 113 ? -12.817 -3.242 0.986 1.00 92.31 113 PRO A CA 1
ATOM 874 C C . PRO A 1 113 ? -13.244 -2.435 2.211 1.00 92.31 113 PRO A C 1
ATOM 876 O O . PRO A 1 113 ? -12.568 -1.475 2.572 1.00 92.31 113 PRO A O 1
ATOM 879 N N . GLU A 1 114 ? -14.299 -2.861 2.912 1.00 92.94 114 GLU A N 1
ATOM 880 C CA . GLU A 1 114 ? -14.794 -2.177 4.121 1.00 92.94 114 GLU A CA 1
ATOM 881 C C . GLU A 1 114 ? -13.712 -2.016 5.198 1.00 92.94 114 GLU A C 1
ATOM 883 O O . GLU A 1 114 ? -13.674 -1.009 5.911 1.00 92.94 114 GLU A O 1
ATOM 888 N N . SER A 1 115 ? -12.774 -2.970 5.274 1.00 91.56 115 SER A N 1
ATOM 889 C CA . SER A 1 115 ? -11.616 -2.901 6.172 1.00 91.56 115 SER A CA 1
ATOM 890 C C . SER A 1 115 ? -10.727 -1.671 5.960 1.00 91.56 115 SER A C 1
ATOM 892 O O . SER A 1 115 ? -9.988 -1.319 6.880 1.00 91.56 115 SER A O 1
ATOM 894 N N . ILE A 1 116 ? -10.831 -0.950 4.833 1.00 93.56 116 ILE A N 1
ATOM 895 C CA . ILE A 1 116 ? -10.169 0.354 4.657 1.00 93.56 116 ILE A CA 1
ATOM 896 C C . ILE A 1 116 ? -10.581 1.344 5.755 1.00 93.56 116 ILE A C 1
ATOM 898 O O . ILE A 1 116 ? -9.775 2.154 6.207 1.00 93.56 116 ILE A O 1
ATOM 902 N N . GLY A 1 117 ? -11.821 1.236 6.249 1.00 93.62 117 GLY A N 1
ATOM 903 C CA . GLY A 1 117 ? -12.351 2.072 7.319 1.00 93.62 117 GLY A CA 1
ATOM 904 C C . GLY A 1 117 ? -11.641 1.872 8.658 1.00 93.62 117 GLY A C 1
ATOM 905 O O . GLY A 1 117 ? -11.776 2.722 9.542 1.00 93.62 117 GLY A O 1
ATOM 906 N N . LEU A 1 118 ? -10.870 0.791 8.818 1.00 91.94 118 LEU A N 1
ATOM 907 C CA . LEU A 1 118 ? -10.041 0.547 9.997 1.00 91.94 118 LEU A CA 1
ATOM 908 C C . LEU A 1 118 ? -8.758 1.379 9.986 1.00 91.94 118 LEU A C 1
ATOM 910 O O . LEU A 1 118 ? -8.212 1.616 11.057 1.00 91.94 118 LEU A O 1
ATOM 914 N N . LEU A 1 119 ? -8.289 1.845 8.822 1.00 92.88 119 LEU A N 1
ATOM 915 C CA . LEU A 1 119 ? -6.993 2.510 8.668 1.00 92.88 119 LEU A CA 1
ATOM 916 C C . LEU A 1 119 ? -7.065 3.998 9.049 1.00 92.88 119 LEU A C 1
ATOM 918 O O . LEU A 1 119 ? -6.999 4.881 8.196 1.00 92.88 119 LEU A O 1
ATOM 922 N N . LYS A 1 120 ? -7.237 4.293 10.343 1.00 91.19 120 LYS A N 1
ATOM 923 C CA . LYS A 1 120 ? -7.465 5.664 10.842 1.00 91.19 120 LYS A CA 1
ATOM 924 C C . LYS A 1 120 ? -6.281 6.618 10.665 1.00 91.19 120 LYS A C 1
ATOM 926 O O . LYS A 1 120 ? -6.485 7.826 10.673 1.00 91.19 120 LYS A O 1
ATOM 931 N N . GLU A 1 121 ? -5.071 6.092 10.506 1.00 90.31 121 GLU A N 1
ATOM 932 C CA . GLU A 1 121 ? -3.848 6.877 10.299 1.00 90.31 121 GLU A CA 1
ATOM 933 C C . GLU A 1 121 ? -3.447 6.961 8.813 1.00 90.31 121 GLU A C 1
ATOM 935 O O . GLU A 1 121 ? -2.381 7.494 8.508 1.00 90.31 121 GLU A O 1
ATOM 940 N N . LEU A 1 122 ? -4.252 6.427 7.881 1.00 92.19 122 LEU A N 1
ATOM 941 C CA . LEU A 1 122 ? -3.978 6.493 6.441 1.00 92.19 122 LEU A CA 1
ATOM 942 C C . LEU A 1 122 ? -4.013 7.949 5.947 1.00 92.19 122 LEU A C 1
ATOM 944 O O . LEU A 1 122 ? -5.002 8.655 6.131 1.00 92.19 122 LEU A O 1
ATOM 948 N N . ILE A 1 123 ? -2.935 8.392 5.297 1.00 91.19 123 ILE A N 1
ATOM 949 C CA . ILE A 1 123 ? -2.769 9.782 4.834 1.00 91.19 123 ILE A CA 1
ATOM 950 C C . ILE A 1 123 ? -3.060 9.908 3.337 1.00 91.19 123 ILE A C 1
ATOM 952 O O . ILE A 1 123 ? -3.616 10.916 2.898 1.00 91.19 123 ILE A O 1
ATOM 956 N N . VAL A 1 124 ? -2.671 8.907 2.543 1.00 91.56 124 VAL A N 1
ATOM 957 C CA . VAL A 1 124 ? -2.842 8.909 1.083 1.00 91.56 124 VAL A CA 1
ATOM 958 C C . VAL A 1 124 ? -3.395 7.564 0.630 1.00 91.56 124 VAL A C 1
ATOM 960 O O . VAL A 1 124 ? -2.844 6.525 0.990 1.00 91.56 124 VAL A O 1
ATOM 963 N N . LEU A 1 125 ? -4.449 7.612 -0.183 1.00 93.81 125 LEU A N 1
ATOM 964 C CA . LEU A 1 125 ? -5.024 6.478 -0.899 1.00 93.81 125 LEU A CA 1
ATOM 965 C C . LEU A 1 125 ? -5.166 6.870 -2.375 1.00 93.81 125 LEU A C 1
ATOM 967 O O . LEU A 1 125 ? -5.884 7.830 -2.661 1.00 93.81 125 LEU A O 1
ATOM 971 N N . ASN A 1 126 ? -4.485 6.150 -3.269 1.00 90.88 126 ASN A N 1
ATOM 972 C CA . ASN A 1 126 ? -4.587 6.300 -4.727 1.00 90.88 126 ASN A CA 1
ATOM 973 C C . ASN A 1 126 ? -4.902 4.961 -5.399 1.00 90.88 126 ASN A C 1
ATOM 975 O O . ASN A 1 126 ? -4.373 3.926 -4.933 1.00 90.88 126 ASN A O 1
#

Organism: Noccaea caerulescens (NCBI:txid107243)

Foldseek 3Di:
DDAEDAQAQVQDEEEDDDDPDADAPCRYQYAHNAQYAYEEAQALCNCVRPNLQQDDPVVVVVPPPPDDPDPPPQQQDWDWDAAPNDIDIQGRCSSSQGREHHHYNYHYDDDDRNNVVRRNSHDGYD

Sequence (126 aa):
NLQILVLRSNEFHGPISSPGGSVSFPKLRIFDISENRFIGVLPSDYFAGWGAMSSFLDIVDRMPSRFEGRDSGNYRNSVSMTAKGMKMELVGSGFTIYKTIDVSGNRFQGDIPESIGLLKELIVLN

Radius of gyration: 15.63 Å; chains: 1; bounding box: 37×34×42 Å